Protein AF-A0A963NKA8-F1 (afdb_monomer)

Radius of gyration: 26.7 Å; Cα contacts (8 Å, |Δi|>4): 15; chains: 1; bounding box: 26×42×87 Å

Secondary structure (DSSP, 8-state):
-PPPPPPP----PPP----PPPPHHHHHHHHHHHHHHHHHHHHHHHHHHHHHTT---TTTTHHHHHHHHHHHHHHHHHH-

Mean predicted aligned error: 13.79 Å

Solvent-accessible surface area (backbone atoms only — not comparable to full-atom values): 5159 Å² total; per-residue (Å²): 135,84,86,77,84,77,80,81,80,80,82,74,81,77,80,74,80,74,91,68,76,74,57,67,69,61,55,52,48,52,52,50,50,54,50,50,54,50,49,52,52,52,49,54,49,54,50,52,50,51,68,74,59,68,64,88,53,87,80,76,49,55,63,61,53,50,51,51,50,49,50,53,51,49,52,47,72,74,76,103

Structure (mmCIF, N/CA/C/O backbone):
data_AF-A0A963NKA8-F1
#
_entry.id   AF-A0A963NKA8-F1
#
loop_
_atom_site.group_PDB
_atom_site.id
_atom_site.type_symbol
_atom_site.label_atom_id
_atom_site.label_alt_id
_atom_site.label_comp_id
_atom_site.label_asym_id
_atom_site.label_entity_id
_atom_site.label_seq_id
_atom_site.pdbx_PDB_ins_code
_atom_site.Cartn_x
_atom_site.Cartn_y
_atom_site.Cartn_z
_atom_site.occupancy
_atom_site.B_iso_or_equiv
_atom_site.auth_seq_id
_atom_site.auth_comp_id
_atom_site.auth_asym_id
_atom_site.auth_atom_id
_atom_site.pdbx_PDB_model_num
ATOM 1 N N . MET A 1 1 ? -10.924 34.549 -60.438 1.00 58.91 1 MET A N 1
ATOM 2 C CA . MET A 1 1 ? -10.448 33.151 -60.359 1.00 58.91 1 MET A CA 1
ATOM 3 C C . MET A 1 1 ? -10.827 32.611 -58.983 1.00 58.91 1 MET A C 1
ATOM 5 O O . MET A 1 1 ? -10.445 33.257 -58.014 1.00 58.91 1 MET A O 1
ATOM 9 N N . PRO A 1 2 ? -11.649 31.551 -58.876 1.00 59.50 2 PRO A N 1
ATOM 10 C CA . PRO A 1 2 ? -12.128 31.023 -57.597 1.00 59.50 2 PRO A CA 1
ATOM 11 C C . PRO A 1 2 ? -11.023 30.205 -56.912 1.00 59.50 2 PRO A C 1
ATOM 13 O O . PRO A 1 2 ? -10.262 29.509 -57.580 1.00 59.50 2 PRO A O 1
ATOM 16 N N . ALA A 1 3 ? -10.916 30.304 -55.587 1.00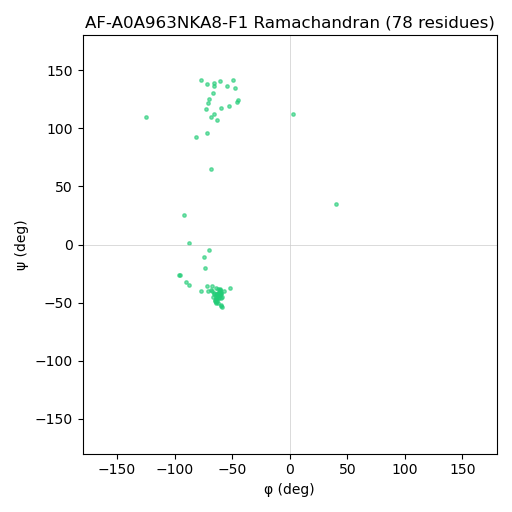 59.56 3 ALA A N 1
ATOM 17 C CA . ALA A 1 3 ? -10.009 29.473 -54.802 1.00 59.56 3 ALA A CA 1
ATOM 18 C C . ALA A 1 3 ? -10.527 28.024 -54.785 1.00 59.56 3 ALA A C 1
ATOM 20 O O . ALA A 1 3 ? -11.681 27.783 -54.431 1.00 59.56 3 ALA A O 1
ATOM 21 N N . ALA A 1 4 ? -9.694 27.065 -55.190 1.00 68.50 4 ALA A N 1
ATOM 22 C CA . ALA A 1 4 ? -10.014 25.644 -55.096 1.00 68.50 4 ALA A CA 1
ATOM 23 C C . ALA A 1 4 ? -9.962 25.180 -53.624 1.00 68.50 4 ALA A C 1
ATOM 25 O O . ALA A 1 4 ? -9.029 25.563 -52.914 1.00 68.50 4 ALA A O 1
ATOM 26 N N . PRO A 1 5 ? -10.912 24.353 -53.151 1.00 68.31 5 PRO A N 1
ATOM 27 C CA . PRO A 1 5 ? -10.818 23.741 -51.832 1.00 68.31 5 PRO A CA 1
ATOM 28 C C . PRO A 1 5 ? -9.711 22.680 -51.845 1.00 68.31 5 PRO A C 1
ATOM 30 O O . PRO A 1 5 ? -9.727 21.746 -52.647 1.00 68.31 5 PRO A O 1
ATOM 33 N N . THR A 1 6 ? -8.723 22.839 -50.970 1.00 68.50 6 THR A N 1
ATOM 34 C CA . THR A 1 6 ? -7.683 21.836 -50.739 1.00 68.50 6 THR A CA 1
ATOM 35 C C . THR A 1 6 ? -8.297 20.575 -50.114 1.00 68.50 6 THR A C 1
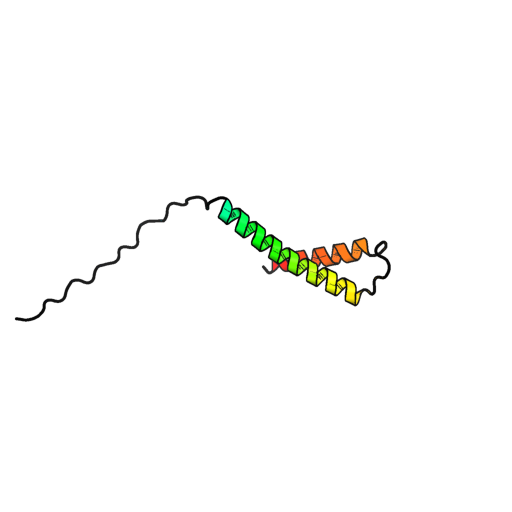ATOM 37 O O . THR A 1 6 ? -9.165 20.681 -49.243 1.00 68.50 6 THR A O 1
ATOM 40 N N . PRO A 1 7 ? -7.884 19.369 -50.542 1.00 67.12 7 PRO A N 1
ATOM 41 C CA . PRO A 1 7 ? -8.437 18.125 -50.023 1.00 67.12 7 PRO A CA 1
ATOM 42 C C . PRO A 1 7 ? -8.061 17.946 -48.549 1.00 67.12 7 PRO A C 1
ATOM 44 O O . PRO A 1 7 ? -6.896 18.067 -48.169 1.00 67.12 7 PRO A O 1
ATOM 47 N N . SER A 1 8 ? -9.058 17.645 -47.718 1.00 67.94 8 SER A N 1
ATOM 48 C CA . SER A 1 8 ? -8.871 17.271 -46.318 1.00 67.94 8 SER A CA 1
ATOM 49 C C . SER A 1 8 ? -8.005 16.012 -46.248 1.00 67.94 8 SER A C 1
ATOM 51 O O . SER A 1 8 ? -8.376 14.963 -46.776 1.00 67.94 8 SER A O 1
ATOM 53 N N . SER A 1 9 ? -6.832 16.115 -45.626 1.00 66.00 9 SER A N 1
ATOM 54 C CA . SER A 1 9 ? -5.932 14.984 -45.427 1.00 66.00 9 SER A CA 1
ATOM 55 C C . SER A 1 9 ? -6.582 13.967 -44.490 1.00 66.00 9 SER A C 1
ATOM 57 O O . SER A 1 9 ? -6.793 14.217 -43.304 1.00 66.00 9 SER A O 1
ATOM 59 N N . VAL A 1 10 ? -6.910 12.796 -45.033 1.00 65.25 10 VAL A N 1
ATOM 60 C CA . VAL A 1 10 ? -7.326 11.633 -44.247 1.00 65.25 10 VAL A CA 1
ATOM 61 C C . VAL A 1 10 ? -6.144 11.226 -43.368 1.00 65.25 10 VAL A C 1
ATOM 63 O O . VAL A 1 10 ? -5.139 10.714 -43.860 1.00 65.25 10 VAL A O 1
ATOM 66 N N . SER A 1 11 ? -6.248 11.486 -42.064 1.00 66.94 11 SER A N 1
ATOM 67 C CA . SER A 1 11 ? -5.292 10.996 -41.073 1.00 66.94 11 SER A CA 1
ATOM 68 C C . SER A 1 11 ? -5.501 9.492 -40.905 1.00 66.94 11 SER A C 1
ATOM 70 O O . SER A 1 11 ? -6.402 9.044 -40.196 1.00 66.94 11 SER A O 1
ATOM 72 N N . LEU A 1 12 ? -4.705 8.701 -41.623 1.00 62.12 12 LEU A N 1
ATOM 73 C CA . LEU A 1 12 ? -4.612 7.260 -41.424 1.00 62.12 12 LEU A CA 1
ATOM 74 C C . LEU A 1 12 ? -3.938 7.015 -40.070 1.00 62.12 12 LEU A C 1
ATOM 76 O O . LEU A 1 12 ? -2.749 7.284 -39.903 1.00 62.12 12 LEU A O 1
ATOM 80 N N . ALA A 1 13 ? -4.713 6.527 -39.099 1.00 63.88 13 ALA A N 1
ATOM 81 C CA . ALA A 1 13 ? -4.200 6.079 -37.812 1.00 63.88 13 ALA A CA 1
ATOM 82 C C . ALA A 1 13 ? -3.073 5.059 -38.042 1.00 63.88 13 ALA A C 1
ATOM 84 O O . ALA A 1 13 ? -3.275 4.030 -38.689 1.00 63.88 13 ALA A O 1
ATOM 85 N N . ALA A 1 14 ? -1.873 5.383 -37.556 1.00 65.12 14 ALA A N 1
ATOM 86 C CA . ALA A 1 14 ? -0.689 4.558 -37.744 1.00 65.12 14 ALA A CA 1
ATOM 87 C C . ALA A 1 14 ? -0.886 3.163 -37.112 1.00 65.12 14 ALA A C 1
ATOM 89 O O . ALA A 1 14 ? -1.467 3.061 -36.025 1.00 65.12 14 ALA A O 1
ATOM 90 N N . PRO A 1 15 ? -0.412 2.087 -37.765 1.00 58.62 15 PRO A N 1
ATOM 91 C CA . PRO A 1 15 ? -0.567 0.732 -37.259 1.00 58.62 15 PRO A CA 1
ATOM 92 C C . PRO A 1 15 ? 0.221 0.546 -35.955 1.00 58.62 15 PRO A C 1
ATOM 94 O O . PRO A 1 15 ? 1.353 1.006 -35.834 1.00 58.62 15 PRO A O 1
ATOM 97 N N . GLY A 1 16 ? -0.439 -0.125 -35.004 1.00 60.66 16 GLY A N 1
ATOM 98 C CA . GLY A 1 16 ? 0.018 -0.610 -33.698 1.00 60.66 16 GLY A CA 1
ATOM 99 C C . GLY A 1 16 ? 1.449 -0.280 -33.285 1.00 60.66 16 GLY A C 1
ATOM 100 O O . GLY A 1 16 ? 2.402 -0.858 -33.806 1.00 60.66 16 GLY A O 1
ATOM 101 N N . SER A 1 17 ? 1.578 0.565 -32.256 1.00 67.62 17 SER A N 1
ATOM 102 C CA . SER A 1 17 ? 2.821 0.710 -31.499 1.00 67.62 17 SER A CA 1
ATOM 103 C C . SER A 1 17 ? 3.389 -0.678 -31.187 1.00 67.62 17 SER A C 1
ATOM 105 O O . SER A 1 17 ? 2.672 -1.492 -30.593 1.00 67.62 17 SER A O 1
ATOM 107 N N . PRO A 1 18 ? 4.647 -0.976 -31.558 1.00 67.94 18 PRO A N 1
ATOM 108 C CA . PRO A 1 18 ? 5.271 -2.223 -31.149 1.00 67.94 18 PRO A CA 1
ATOM 109 C C . PRO A 1 18 ? 5.188 -2.310 -29.623 1.00 67.94 18 PRO A C 1
ATOM 111 O O . PRO A 1 18 ? 5.417 -1.309 -28.937 1.00 67.94 18 PRO A O 1
ATOM 114 N N . LEU A 1 19 ? 4.835 -3.485 -29.089 1.00 70.56 19 LEU A N 1
ATOM 115 C CA . LEU A 1 19 ? 4.798 -3.766 -27.649 1.00 70.56 19 LEU A CA 1
ATOM 116 C C . LEU A 1 19 ? 6.233 -3.781 -27.094 1.00 70.56 19 LEU A C 1
ATOM 118 O O . LEU A 1 19 ? 6.766 -4.808 -26.680 1.00 70.56 19 LEU A O 1
ATOM 122 N N . VAL A 1 20 ? 6.894 -2.627 -27.134 1.00 75.38 20 VAL A N 1
ATOM 123 C CA . VAL A 1 20 ? 8.211 -2.407 -26.561 1.00 75.38 20 VAL A CA 1
ATOM 124 C C . VAL A 1 20 ? 8.023 -2.379 -25.056 1.00 75.38 20 VAL A C 1
ATOM 126 O O . VAL A 1 20 ? 7.336 -1.516 -24.503 1.00 75.38 20 VAL A O 1
ATOM 129 N N . ALA A 1 21 ? 8.638 -3.358 -24.398 1.00 74.25 21 ALA A N 1
ATOM 130 C CA . ALA A 1 21 ? 8.740 -3.423 -22.954 1.00 74.25 21 ALA A CA 1
ATOM 131 C C . ALA A 1 21 ? 9.163 -2.046 -22.395 1.00 74.25 21 ALA A C 1
ATOM 133 O O . ALA A 1 21 ? 10.217 -1.537 -22.781 1.00 74.25 21 ALA A O 1
ATOM 134 N N . PRO A 1 22 ? 8.369 -1.432 -21.492 1.00 78.12 22 PRO A N 1
ATOM 135 C CA . PRO A 1 22 ? 8.737 -0.193 -20.818 1.00 78.12 22 PRO A CA 1
ATOM 136 C C . PRO A 1 22 ? 10.160 -0.258 -20.268 1.00 78.12 22 PRO A C 1
ATOM 138 O O . PRO A 1 22 ? 10.514 -1.255 -19.634 1.00 78.12 22 PRO A O 1
ATOM 141 N N . ALA A 1 23 ? 10.946 0.805 -20.474 1.00 82.81 23 ALA A N 1
ATOM 142 C CA . ALA A 1 23 ? 12.279 0.924 -19.892 1.00 82.81 23 ALA A CA 1
ATOM 143 C C . ALA A 1 23 ? 12.240 0.620 -18.384 1.00 82.81 23 ALA A C 1
ATOM 145 O O . ALA A 1 23 ? 11.297 1.011 -17.687 1.00 82.81 23 ALA A O 1
ATOM 146 N N . LEU A 1 24 ? 13.270 -0.071 -17.886 1.00 80.81 24 LEU A N 1
ATOM 147 C CA . LEU A 1 24 ? 13.357 -0.524 -16.493 1.00 80.81 24 LEU A CA 1
ATOM 148 C C . LEU A 1 24 ? 13.115 0.604 -15.482 1.00 80.81 24 LEU A C 1
ATOM 150 O O . LEU A 1 24 ? 12.428 0.391 -14.489 1.00 80.81 24 LEU A O 1
ATOM 154 N N . SER A 1 25 ? 13.598 1.815 -15.771 1.00 83.94 25 SER A N 1
ATOM 155 C CA . SER A 1 25 ? 13.396 3.004 -14.935 1.00 83.94 25 SER A CA 1
ATOM 156 C C . SER A 1 25 ? 11.921 3.326 -14.703 1.00 83.94 25 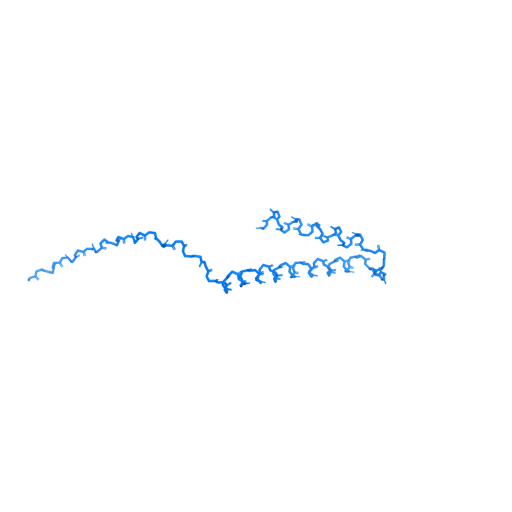SER A C 1
ATOM 158 O O . SER A 1 25 ? 11.528 3.648 -13.586 1.00 83.94 25 SER A O 1
ATOM 160 N N . ARG A 1 26 ? 11.080 3.183 -15.731 1.00 82.31 26 ARG A N 1
ATOM 161 C CA . ARG A 1 26 ? 9.644 3.467 -15.645 1.00 82.31 26 ARG A CA 1
ATOM 162 C C . ARG A 1 26 ? 8.916 2.415 -14.813 1.00 82.31 26 ARG A C 1
ATOM 164 O O . ARG A 1 26 ? 8.018 2.753 -14.055 1.00 82.31 26 ARG A O 1
ATOM 171 N N . ARG A 1 27 ? 9.351 1.154 -14.902 1.00 84.94 27 ARG A N 1
ATOM 172 C CA . ARG A 1 27 ? 8.842 0.067 -14.052 1.00 84.94 27 ARG A CA 1
ATOM 173 C C . ARG A 1 27 ? 9.226 0.288 -12.590 1.00 84.94 27 ARG A C 1
ATOM 175 O O . ARG A 1 27 ? 8.365 0.186 -11.727 1.00 84.94 27 ARG A O 1
ATOM 182 N N . MET A 1 28 ? 10.483 0.650 -12.327 1.00 90.12 28 MET A N 1
ATOM 183 C CA . MET A 1 28 ? 10.960 0.956 -10.974 1.00 90.12 28 MET A CA 1
ATOM 184 C C . MET A 1 28 ? 10.264 2.185 -10.379 1.00 90.12 28 MET A C 1
ATOM 186 O O . MET A 1 28 ? 9.921 2.171 -9.203 1.00 90.12 28 MET A O 1
ATOM 190 N N . ALA A 1 29 ? 9.988 3.215 -11.184 1.00 88.38 29 ALA A N 1
ATOM 191 C CA . ALA A 1 29 ? 9.236 4.388 -10.743 1.00 88.38 29 ALA A CA 1
ATOM 192 C C . ALA A 1 29 ? 7.790 4.044 -10.352 1.00 88.38 29 ALA A C 1
ATOM 194 O O . ALA A 1 29 ? 7.327 4.504 -9.314 1.00 88.38 29 ALA A O 1
ATOM 195 N N . CYS A 1 30 ? 7.096 3.203 -11.130 1.00 89.25 30 CYS A N 1
ATOM 196 C CA . CYS A 1 30 ? 5.763 2.714 -10.761 1.00 89.25 30 CYS A CA 1
ATOM 197 C C . CYS A 1 30 ? 5.796 1.900 -9.459 1.00 89.25 30 CYS A C 1
ATOM 199 O O . CYS A 1 30 ? 4.966 2.120 -8.586 1.00 89.25 30 CYS A O 1
ATOM 201 N N . TRP A 1 31 ? 6.788 1.021 -9.289 1.00 88.75 31 TRP A N 1
ATOM 202 C CA . TRP A 1 31 ? 6.980 0.278 -8.039 1.00 88.75 31 TRP A CA 1
ATOM 203 C C . TRP A 1 31 ? 7.223 1.196 -6.838 1.00 88.75 31 TRP A C 1
ATOM 205 O O . TRP A 1 31 ? 6.661 0.978 -5.768 1.00 88.75 31 TRP A O 1
ATOM 215 N N . LEU A 1 32 ? 8.043 2.235 -7.011 1.00 91.12 32 LEU A N 1
ATOM 216 C CA . LEU A 1 32 ? 8.324 3.205 -5.958 1.00 91.12 32 LEU A CA 1
ATOM 217 C C . LEU A 1 32 ? 7.086 4.043 -5.619 1.00 91.12 32 LEU A C 1
ATOM 219 O O . LEU A 1 32 ? 6.839 4.299 -4.446 1.00 91.12 32 LEU A O 1
ATOM 223 N N . TYR A 1 33 ? 6.308 4.443 -6.628 1.00 91.50 33 TYR A N 1
ATOM 224 C CA . TYR A 1 33 ? 5.058 5.176 -6.441 1.00 91.50 33 TYR A CA 1
ATOM 225 C C . TYR A 1 33 ? 4.064 4.374 -5.600 1.00 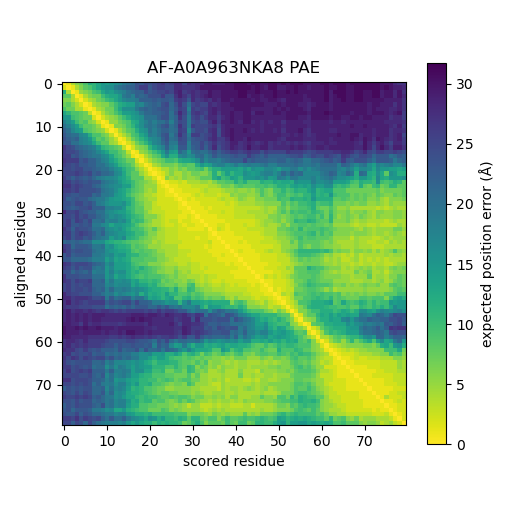91.50 33 TYR A C 1
ATOM 227 O O . TYR A 1 33 ? 3.620 4.867 -4.566 1.00 91.50 33 TYR A O 1
ATOM 235 N N . GLU A 1 34 ? 3.798 3.123 -5.983 1.00 88.88 34 GLU A N 1
ATOM 236 C CA . GLU A 1 34 ? 2.926 2.229 -5.213 1.00 88.88 34 GLU A CA 1
ATOM 237 C C . GLU A 1 34 ? 3.474 1.980 -3.801 1.00 88.88 34 GLU A C 1
ATOM 239 O O . GLU A 1 34 ? 2.729 2.002 -2.822 1.00 88.88 34 GLU A O 1
ATOM 244 N N . GLY A 1 35 ? 4.796 1.826 -3.660 1.00 89.56 35 GLY A N 1
ATOM 245 C CA . GLY A 1 35 ? 5.449 1.697 -2.357 1.00 89.56 35 GLY A CA 1
ATOM 246 C C . GLY A 1 35 ? 5.255 2.923 -1.458 1.00 89.56 35 GLY A C 1
ATOM 247 O O . GL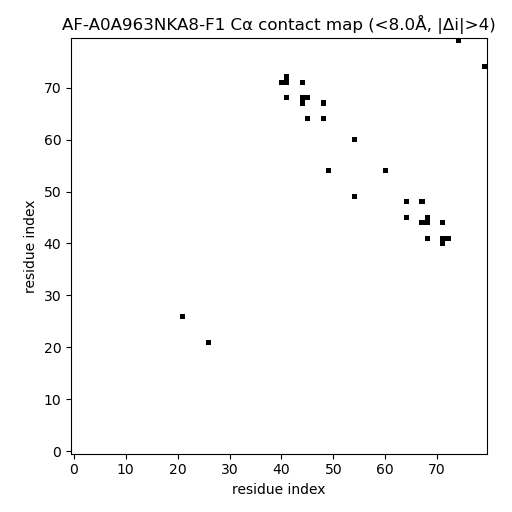Y A 1 35 ? 4.986 2.775 -0.268 1.00 89.56 35 GLY A O 1
ATOM 248 N N . ILE A 1 36 ? 5.347 4.133 -2.013 1.00 92.81 36 ILE A N 1
ATOM 249 C CA . ILE A 1 36 ? 5.119 5.394 -1.290 1.00 92.81 36 ILE A CA 1
ATOM 250 C C . ILE A 1 36 ? 3.644 5.546 -0.903 1.00 92.81 36 ILE A C 1
ATOM 252 O O . ILE A 1 36 ? 3.347 5.995 0.207 1.00 92.81 36 ILE A O 1
ATOM 256 N N . LEU A 1 37 ? 2.728 5.143 -1.785 1.00 90.06 37 LEU A N 1
ATOM 257 C CA . LEU A 1 37 ? 1.289 5.162 -1.527 1.00 90.06 37 LEU A CA 1
ATOM 258 C C . LEU A 1 37 ? 0.943 4.240 -0.350 1.00 90.06 37 LEU A C 1
ATOM 260 O O . LEU A 1 37 ? 0.363 4.684 0.645 1.00 90.06 37 LEU A O 1
ATOM 264 N N . MET A 1 38 ? 1.422 2.996 -0.399 1.00 88.25 38 MET A N 1
ATOM 265 C CA . MET A 1 38 ? 1.287 2.027 0.690 1.00 88.25 38 MET A CA 1
ATOM 266 C C . MET A 1 38 ? 1.949 2.495 1.986 1.00 88.25 38 MET A C 1
ATOM 268 O O . MET A 1 38 ? 1.388 2.312 3.067 1.00 88.25 38 MET A O 1
ATOM 272 N N . PHE A 1 39 ? 3.120 3.132 1.902 1.00 88.88 39 PHE A N 1
ATOM 273 C CA . PHE A 1 39 ? 3.809 3.690 3.065 1.00 88.88 39 PHE A CA 1
ATOM 274 C C . PHE A 1 39 ? 2.958 4.749 3.776 1.00 88.88 39 PHE A C 1
ATOM 276 O O . PHE A 1 39 ? 2.809 4.697 4.998 1.00 88.88 39 PHE A O 1
ATOM 283 N N . GLY A 1 40 ? 2.351 5.673 3.025 1.00 89.19 40 GLY A N 1
ATOM 284 C CA . GLY A 1 40 ? 1.447 6.679 3.586 1.00 89.19 40 GLY A CA 1
ATOM 285 C C . GLY A 1 40 ? 0.223 6.057 4.265 1.00 89.19 40 GLY A C 1
ATOM 286 O O . GLY A 1 40 ? -0.126 6.440 5.383 1.00 89.19 40 GLY A O 1
ATOM 287 N N . VAL A 1 41 ? -0.388 5.051 3.635 1.00 89.50 41 VAL A N 1
ATOM 288 C CA . VAL A 1 41 ? -1.558 4.339 4.178 1.00 89.50 41 VAL A CA 1
ATOM 289 C C . VAL A 1 41 ? -1.216 3.619 5.484 1.00 89.50 41 VAL A C 1
ATOM 291 O O . VAL A 1 41 ? -1.913 3.790 6.486 1.00 89.50 41 VAL A O 1
ATOM 294 N N . VAL A 1 42 ? -0.113 2.868 5.506 1.00 86.25 42 VAL A N 1
ATOM 295 C CA . VAL A 1 42 ? 0.372 2.162 6.702 1.00 86.25 42 VAL A CA 1
ATOM 296 C C . VAL A 1 42 ? 0.723 3.139 7.824 1.00 86.25 42 VAL A C 1
ATOM 298 O O . VAL A 1 42 ? 0.433 2.861 8.988 1.00 86.25 42 VAL A O 1
ATOM 301 N N . PHE A 1 43 ? 1.306 4.293 7.495 1.00 85.44 43 PHE A N 1
ATOM 302 C CA . PHE A 1 43 ? 1.645 5.319 8.478 1.00 85.44 43 PHE A CA 1
ATOM 303 C C . PHE A 1 43 ? 0.397 5.906 9.146 1.00 85.44 43 PHE A C 1
ATOM 305 O O . PHE A 1 43 ? 0.330 5.959 10.374 1.00 85.44 43 PHE A O 1
ATOM 312 N N . ILE A 1 44 ? -0.613 6.291 8.359 1.00 86.06 44 ILE A N 1
ATOM 313 C CA . ILE A 1 44 ? -1.880 6.827 8.883 1.00 86.06 44 ILE A CA 1
ATOM 314 C C . ILE A 1 44 ? -2.599 5.768 9.723 1.00 86.06 44 ILE A C 1
ATOM 316 O O . ILE A 1 44 ? -3.084 6.072 10.811 1.00 86.06 44 ILE A O 1
ATOM 320 N N . ALA A 1 45 ? -2.617 4.520 9.259 1.00 85.19 45 ALA A N 1
ATOM 321 C CA . ALA A 1 45 ? -3.169 3.393 9.995 1.00 85.19 45 ALA A CA 1
ATOM 322 C C . ALA A 1 45 ? -2.465 3.186 11.348 1.00 85.19 45 ALA A C 1
ATOM 324 O O . ALA A 1 45 ? -3.116 3.179 12.394 1.00 85.19 45 ALA A O 1
ATOM 325 N N . GLY A 1 46 ? -1.137 3.061 11.349 1.00 80.81 46 GLY A N 1
ATOM 326 C CA . GLY A 1 46 ? -0.352 2.891 12.572 1.00 80.81 46 GLY A CA 1
ATOM 327 C C . GLY A 1 46 ? -0.504 4.069 13.535 1.00 80.81 46 GLY A C 1
ATOM 328 O O . GLY A 1 46 ? -0.624 3.863 14.743 1.00 80.81 46 GLY A O 1
ATOM 329 N N 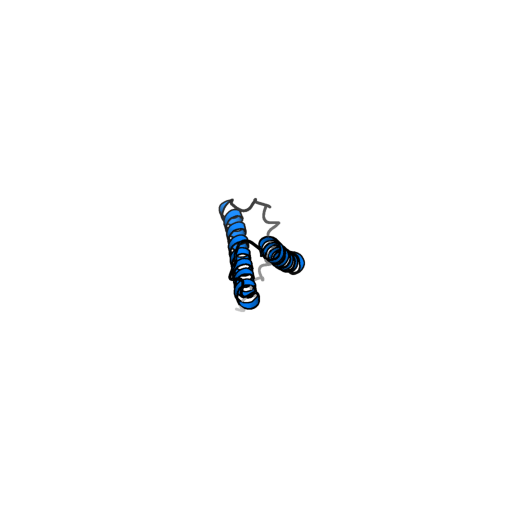. TYR A 1 47 ? -0.577 5.294 13.009 1.00 81.81 47 TYR A N 1
ATOM 330 C CA . TYR A 1 47 ? -0.843 6.495 13.795 1.00 81.81 47 TYR A CA 1
ATOM 331 C C . TYR A 1 47 ? -2.237 6.459 14.434 1.00 81.81 47 TYR A C 1
ATOM 333 O O . TYR A 1 47 ? -2.359 6.635 15.646 1.00 81.81 47 TYR A O 1
ATOM 341 N N . LEU A 1 48 ? -3.281 6.159 13.657 1.00 82.12 48 LEU A N 1
ATOM 342 C CA . LEU A 1 48 ? -4.659 6.087 14.144 1.00 82.12 48 LEU A CA 1
ATOM 343 C C . LEU A 1 48 ? -4.809 5.007 15.225 1.00 82.12 48 LEU A C 1
ATOM 345 O O . LEU A 1 48 ? -5.347 5.277 16.300 1.00 82.12 48 LEU A O 1
ATOM 349 N N . PHE A 1 49 ? -4.243 3.822 14.988 1.00 73.62 49 PHE A N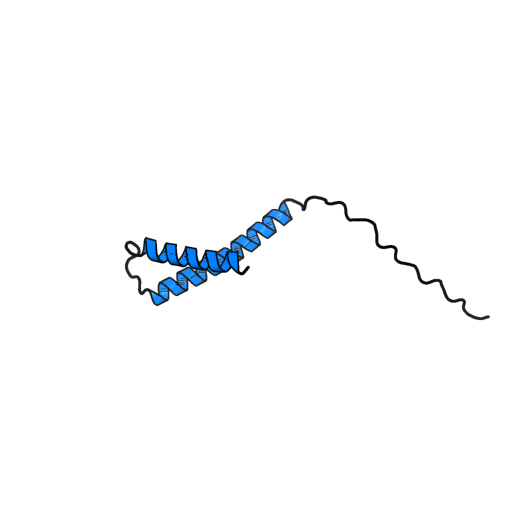 1
ATOM 350 C CA . PHE A 1 49 ? -4.185 2.746 15.975 1.00 73.62 49 PHE A CA 1
ATOM 351 C C . PHE A 1 49 ? -3.428 3.175 17.243 1.00 73.62 49 PHE A C 1
ATOM 353 O O . PHE A 1 49 ? -3.899 2.938 18.355 1.00 73.62 49 PHE A O 1
ATOM 360 N N . GLY A 1 50 ? -2.303 3.879 17.094 1.00 70.38 50 GLY A N 1
ATOM 361 C CA . GLY A 1 50 ? -1.543 4.442 18.212 1.00 70.38 50 GLY A CA 1
ATOM 362 C C . GLY A 1 50 ? -2.342 5.447 19.050 1.00 70.38 50 GLY A C 1
ATOM 363 O O . GLY A 1 50 ? -2.273 5.402 20.279 1.00 70.38 50 GLY A O 1
ATOM 364 N N . THR A 1 51 ? -3.139 6.313 18.412 1.00 73.12 51 THR A N 1
ATOM 365 C CA . THR A 1 51 ? -3.989 7.293 19.116 1.00 73.12 51 THR A CA 1
ATOM 366 C C . THR A 1 51 ? -5.172 6.650 19.845 1.00 73.12 51 THR A C 1
ATOM 368 O O . THR A 1 51 ? -5.470 7.036 20.976 1.00 73.12 51 THR A O 1
ATOM 371 N N . LEU A 1 52 ? -5.818 5.648 19.234 1.00 66.88 52 LEU A N 1
ATOM 372 C CA . LEU A 1 52 ? -7.003 4.974 19.778 1.00 66.88 52 LEU A CA 1
ATOM 373 C C . LEU A 1 52 ? -6.656 3.982 20.889 1.00 66.88 52 LEU A C 1
ATOM 375 O O . LEU A 1 52 ? -7.369 3.888 21.883 1.00 66.88 52 LEU A O 1
ATOM 379 N N . SER A 1 53 ? -5.560 3.241 20.732 1.00 63.84 53 SER A N 1
ATOM 380 C CA . SER A 1 53 ? -5.267 2.099 21.598 1.00 63.84 53 SER A CA 1
ATOM 381 C C . SER A 1 53 ? -4.505 2.475 22.878 1.00 63.84 53 SER A C 1
ATOM 383 O O . SER A 1 53 ? -4.149 1.569 23.632 1.00 63.84 53 SER A O 1
ATOM 385 N N . GLN A 1 54 ? -4.207 3.771 23.118 1.00 61.84 54 GLN A N 1
ATOM 386 C CA . GLN A 1 54 ? -3.494 4.298 24.310 1.00 61.84 54 GLN A CA 1
ATOM 387 C C . GLN A 1 54 ? -2.316 3.401 24.751 1.00 61.84 54 GLN A C 1
ATOM 389 O O . GLN A 1 54 ? -2.051 3.185 25.935 1.00 61.84 54 GLN A O 1
ATOM 394 N N . THR A 1 55 ? -1.633 2.787 23.782 1.00 49.50 55 THR A N 1
ATOM 395 C CA . THR A 1 55 ? -0.801 1.613 24.039 1.00 49.50 55 THR A CA 1
ATOM 396 C C . THR A 1 55 ? 0.549 2.060 24.576 1.00 49.50 55 THR A C 1
ATOM 398 O O . THR A 1 55 ? 1.483 2.356 23.839 1.00 49.50 55 THR A O 1
ATOM 401 N N . ARG A 1 56 ? 0.642 2.114 25.907 1.00 56.22 56 ARG A N 1
ATOM 402 C CA . ARG A 1 56 ? 1.870 2.434 26.647 1.00 56.22 56 ARG A CA 1
ATOM 403 C C . ARG A 1 56 ? 2.889 1.285 26.653 1.00 56.22 56 ARG A C 1
ATOM 405 O O . ARG A 1 56 ? 4.023 1.500 27.059 1.00 56.22 56 ARG A O 1
ATOM 412 N N . ASN A 1 57 ? 2.497 0.084 26.206 1.00 52.62 57 ASN A N 1
ATOM 413 C CA . ASN A 1 57 ? 3.350 -1.105 26.152 1.00 52.62 57 ASN A CA 1
ATOM 414 C C . ASN A 1 57 ? 3.400 -1.719 24.742 1.00 52.62 57 ASN A C 1
ATOM 416 O O . ASN A 1 57 ? 2.444 -2.339 24.276 1.00 52.62 57 ASN A O 1
ATOM 420 N N . ALA A 1 58 ? 4.562 -1.595 24.090 1.00 52.03 58 ALA A N 1
ATOM 421 C CA . ALA A 1 58 ? 4.858 -2.120 22.751 1.00 52.03 58 ALA A CA 1
ATOM 422 C C . ALA A 1 58 ? 4.970 -3.663 22.682 1.00 52.03 58 ALA A C 1
ATOM 424 O O . ALA A 1 58 ? 5.158 -4.226 21.604 1.00 52.03 58 ALA A O 1
ATOM 425 N N . LEU A 1 59 ? 4.885 -4.354 23.827 1.00 52.41 59 LEU A N 1
ATOM 426 C CA . LEU A 1 59 ? 5.127 -5.797 23.939 1.00 52.41 59 LEU A CA 1
ATOM 427 C C . LEU A 1 59 ? 3.847 -6.655 23.884 1.00 52.41 59 LEU A C 1
ATOM 429 O O . LEU A 1 59 ? 3.931 -7.777 23.396 1.00 52.41 59 LEU A O 1
ATOM 433 N N . ASP A 1 60 ? 2.678 -6.118 24.264 1.00 52.84 60 ASP A N 1
ATOM 434 C CA . ASP A 1 60 ? 1.392 -6.852 24.250 1.00 52.84 60 ASP A CA 1
ATOM 435 C C . ASP A 1 60 ? 0.615 -6.718 22.928 1.00 52.84 60 ASP A C 1
ATOM 437 O O . ASP A 1 60 ? -0.054 -7.643 22.473 1.00 52.84 60 ASP A O 1
ATOM 441 N N . ASN A 1 61 ? 0.733 -5.582 22.239 1.00 57.81 61 ASN A N 1
ATOM 442 C CA . ASN A 1 61 ? -0.150 -5.246 21.114 1.00 57.81 61 ASN A CA 1
ATOM 443 C C . ASN A 1 61 ? 0.379 -5.679 19.735 1.00 57.81 61 ASN A C 1
ATOM 445 O O . ASN A 1 61 ? -0.000 -5.115 18.711 1.00 57.81 61 ASN A O 1
ATOM 449 N N . ARG A 1 62 ? 1.239 -6.704 19.687 1.00 66.69 62 ARG A N 1
ATOM 450 C CA . ARG A 1 62 ? 1.840 -7.214 18.439 1.00 66.69 62 ARG A CA 1
ATOM 451 C C . ARG A 1 62 ? 0.787 -7.796 17.493 1.00 66.69 62 ARG A C 1
ATOM 453 O O . ARG A 1 62 ? 0.720 -7.417 16.329 1.00 66.69 62 ARG A O 1
ATOM 460 N N . HIS A 1 63 ? -0.064 -8.673 18.022 1.00 71.06 63 HIS A N 1
ATOM 461 C CA . HIS A 1 63 ? -1.163 -9.284 17.276 1.00 71.06 63 HIS A CA 1
ATOM 462 C C . HIS A 1 63 ? -2.236 -8.279 16.832 1.00 71.06 63 HIS A C 1
ATOM 464 O O . HIS A 1 63 ? -2.588 -8.310 15.655 1.00 71.06 63 HIS A O 1
ATOM 470 N N . PRO A 1 64 ? -2.747 -7.370 17.689 1.00 73.50 64 PRO A N 1
ATOM 471 C CA . PRO A 1 64 ? -3.755 -6.406 17.250 1.00 73.50 64 PRO A CA 1
ATOM 472 C C . PRO A 1 64 ? -3.207 -5.387 16.242 1.00 73.50 64 PRO A C 1
ATOM 474 O O . PRO A 1 64 ? -3.910 -5.066 15.289 1.00 73.50 64 PRO A O 1
ATOM 477 N N . LEU A 1 65 ? -1.947 -4.952 16.362 1.00 73.69 65 LEU A N 1
ATOM 478 C CA . LEU A 1 65 ? -1.316 -4.086 15.360 1.00 73.69 65 LEU A CA 1
ATOM 479 C C . LEU A 1 65 ? -1.143 -4.809 14.014 1.00 73.69 65 LEU A C 1
ATOM 481 O O . LEU A 1 65 ? -1.441 -4.237 12.968 1.00 73.69 65 LEU A O 1
ATOM 485 N N . GLN A 1 66 ? -0.732 -6.080 14.027 1.00 79.38 66 GLN A N 1
ATOM 486 C CA . GLN A 1 66 ? -0.628 -6.891 12.811 1.00 79.38 66 GLN A CA 1
ATOM 487 C C . GLN A 1 66 ? -1.999 -7.160 12.173 1.00 79.38 66 GLN A C 1
ATOM 489 O O . GLN A 1 66 ? -2.128 -7.043 10.957 1.00 79.38 66 GLN A O 1
ATOM 494 N N . ALA A 1 67 ? -3.025 -7.483 12.966 1.00 80.81 67 ALA A N 1
ATOM 495 C CA . ALA A 1 67 ? -4.389 -7.668 12.472 1.00 80.81 67 ALA A CA 1
ATOM 496 C C . ALA A 1 67 ? -4.940 -6.372 11.864 1.00 80.81 67 ALA A C 1
ATOM 498 O O . ALA A 1 67 ? -5.534 -6.398 10.789 1.00 80.81 67 ALA A O 1
ATOM 499 N N . PHE A 1 68 ? -4.685 -5.229 12.503 1.00 82.00 68 PHE A N 1
ATOM 500 C CA . PHE A 1 68 ? -5.089 -3.925 11.992 1.00 82.00 68 PHE A CA 1
ATOM 501 C C . PHE A 1 68 ? -4.394 -3.588 10.665 1.00 82.00 68 PHE A C 1
ATOM 503 O O . PHE A 1 68 ? -5.059 -3.226 9.697 1.00 82.00 68 PHE A O 1
ATOM 510 N N . LEU A 1 69 ? -3.075 -3.792 10.581 1.00 82.38 69 LEU A N 1
ATOM 511 C CA . LEU A 1 69 ? -2.315 -3.638 9.336 1.00 82.38 69 LEU A CA 1
ATOM 512 C C . LEU A 1 69 ? -2.821 -4.578 8.238 1.00 82.38 69 LEU A C 1
ATOM 514 O O . LEU A 1 69 ? -2.957 -4.155 7.095 1.00 82.38 69 LEU A O 1
ATOM 518 N N . PHE A 1 70 ? -3.134 -5.830 8.577 1.00 85.38 70 PHE A N 1
ATOM 519 C CA . PHE A 1 70 ? -3.673 -6.802 7.629 1.00 85.38 70 PHE A CA 1
ATOM 520 C C . PHE A 1 70 ? -5.030 -6.363 7.070 1.00 85.38 70 PHE A C 1
ATOM 522 O O . PHE A 1 70 ? -5.241 -6.442 5.864 1.00 85.38 70 PHE A O 1
ATOM 529 N N . VAL A 1 71 ? -5.928 -5.848 7.915 1.00 86.31 71 VAL A N 1
ATOM 530 C CA . V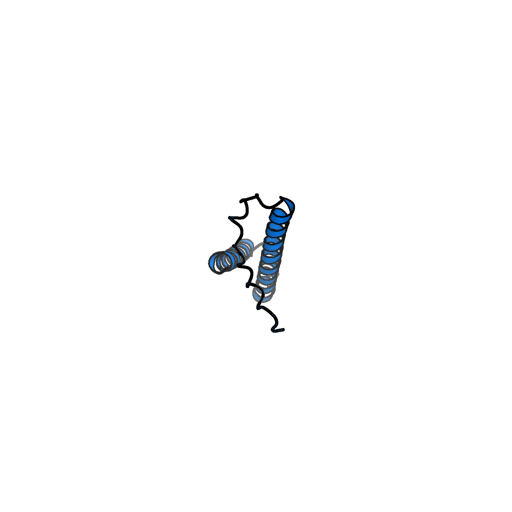AL A 1 71 ? -7.220 -5.301 7.472 1.00 86.31 71 VAL A CA 1
ATOM 531 C C . VAL A 1 71 ? -7.019 -4.089 6.563 1.00 86.31 71 VAL A C 1
ATOM 533 O O . VAL A 1 71 ? -7.648 -4.014 5.511 1.00 86.31 71 VAL A O 1
ATOM 536 N N . VAL A 1 72 ? -6.125 -3.165 6.923 1.00 86.69 72 VAL A N 1
ATOM 537 C CA . VAL A 1 72 ? -5.826 -1.973 6.112 1.00 86.69 72 VAL A CA 1
ATOM 538 C C . VAL A 1 72 ? -5.251 -2.362 4.751 1.00 86.69 72 VAL A C 1
ATOM 540 O O . VAL A 1 72 ? -5.720 -1.861 3.730 1.00 86.69 72 VAL A O 1
ATOM 543 N N . PHE A 1 73 ? -4.295 -3.296 4.715 1.00 87.00 73 PHE A N 1
ATOM 544 C CA . PHE A 1 73 ? -3.789 -3.849 3.460 1.00 87.00 73 PHE A CA 1
ATOM 545 C C . PHE A 1 73 ? -4.894 -4.542 2.662 1.00 87.00 73 PHE A C 1
ATOM 547 O O . PHE A 1 73 ? -4.990 -4.328 1.458 1.00 87.00 73 PHE A O 1
ATOM 554 N N . GLY A 1 74 ? -5.753 -5.328 3.315 1.00 85.75 74 GLY A N 1
ATOM 555 C CA . GLY A 1 74 ? -6.883 -5.992 2.670 1.00 85.75 74 GLY A CA 1
ATOM 556 C C . GLY A 1 74 ? -7.845 -5.003 2.014 1.00 85.75 74 GLY A C 1
ATOM 557 O O . GLY A 1 74 ? -8.220 -5.196 0.864 1.00 85.75 74 GLY A O 1
ATOM 558 N N . ILE A 1 75 ? -8.194 -3.913 2.700 1.00 87.81 75 ILE A N 1
ATOM 559 C CA . ILE A 1 75 ? -9.045 -2.857 2.134 1.00 87.81 75 ILE A CA 1
ATOM 560 C C . ILE A 1 75 ? -8.346 -2.182 0.951 1.00 87.81 75 ILE A C 1
ATOM 562 O O . ILE A 1 75 ? -8.978 -1.998 -0.086 1.00 87.81 75 ILE A O 1
ATOM 566 N N . TYR A 1 76 ? -7.057 -1.853 1.083 1.00 84.69 76 TYR A N 1
ATOM 567 C CA . TYR A 1 76 ? -6.303 -1.212 0.007 1.00 84.69 76 TYR A CA 1
ATOM 568 C C . TYR A 1 76 ? -6.268 -2.087 -1.251 1.00 84.69 76 TYR A C 1
ATOM 570 O O . TYR A 1 76 ? -6.676 -1.625 -2.301 1.00 84.69 76 TYR A O 1
ATOM 578 N N . PHE A 1 77 ? -5.857 -3.355 -1.147 1.00 83.75 77 PHE A N 1
ATOM 579 C CA . PHE A 1 77 ? -5.702 -4.244 -2.309 1.00 83.75 77 PHE A CA 1
ATOM 580 C C . PHE A 1 77 ? -7.021 -4.750 -2.917 1.00 83.75 77 PHE A C 1
ATOM 582 O O . PHE A 1 77 ? -7.018 -5.249 -4.039 1.00 83.75 77 PHE A O 1
ATOM 589 N N . VAL A 1 78 ? -8.134 -4.724 -2.174 1.00 87.81 78 VAL A N 1
ATOM 590 C CA . VAL A 1 78 ? -9.450 -5.147 -2.694 1.00 87.81 78 VAL A CA 1
ATOM 591 C C . VAL A 1 78 ? -10.177 -3.991 -3.375 1.00 87.81 78 VAL A C 1
ATOM 593 O O . VAL A 1 78 ? -10.917 -4.215 -4.331 1.00 87.81 78 VAL A O 1
ATOM 596 N N . TRP A 1 79 ? -10.010 -2.770 -2.865 1.00 76.62 79 TRP A N 1
ATOM 597 C CA . TRP A 1 79 ? -10.724 -1.597 -3.367 1.00 76.62 79 TRP A CA 1
ATOM 598 C C . TRP A 1 79 ? -9.922 -0.801 -4.408 1.00 76.62 79 TRP A C 1
ATOM 600 O O . TRP A 1 79 ? -10.529 -0.118 -5.234 1.00 76.62 79 TRP A O 1
ATOM 610 N N . PHE A 1 80 ? -8.589 -0.873 -4.366 1.00 67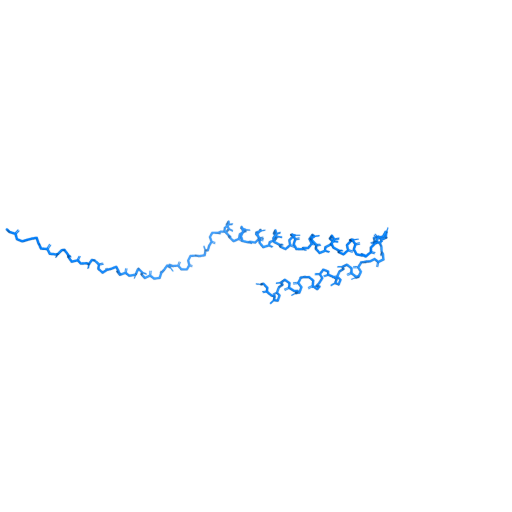.56 80 PHE A N 1
ATOM 611 C CA . PHE A 1 80 ? -7.661 -0.139 -5.229 1.00 67.56 80 PHE A CA 1
ATOM 612 C C . PHE A 1 80 ? -6.859 -1.103 -6.109 1.00 67.56 80 PHE A C 1
ATOM 614 O O . PHE A 1 80 ? -6.748 -0.818 -7.323 1.00 67.56 80 PHE A O 1
#

Nearest PDB structures (foldseek):
  7b9v-assembly1_R  TM=5.293E-01  e=5.019E+00  Saccharomyces cerevisiae

Foldseek 3Di:
DDDDDDDDDDPDDDPDDPPPDPDPVVVVVVVVVVVVVLVVLLVVQLVVCCVPVVPPDPPPCPVVNVVSSVVSVVCVVVVD

pLDDT: mean 75.39, std 11.9, range [49.5, 92.81]

Sequence (80 aa):
MPAAPTPSSVSLAAPGSPLVAPALSRRMACWLYEGILMFGVVFIAGYLFGTLSQTRNALDNRHPLQAFLFVVFGIYFVWF